Protein AF-A0A917HJR9-F1 (afdb_monomer_lite)

Sequence (71 aa):
MDDALHGLCQPLTVLQCRLAMGELIGGQDAMRTAIAEALVECTRVNLAVSLMREMLQHELQKDRDGQERTR

Foldseek 3Di:
DVVLVVVLVVLVVVLVVLCVQLVVVDDDVSNVVSVVVSVVSVVVNVVSVVVVVVVVVVVVVVVVVVVVVVD

pLDDT: mean 85.9, std 11.13, range [52.28, 96.12]

Radius of gyration: 18.89 Å; chains: 1; bounding box: 35×16×59 Å

Structure (mmCIF, N/CA/C/O backbone):
data_AF-A0A917HJR9-F1
#
_entry.id   AF-A0A917HJR9-F1
#
loop_
_atom_site.group_PDB
_atom_site.id
_atom_site.type_symbol
_atom_site.label_atom_id
_atom_site.label_alt_id
_atom_site.label_comp_id
_atom_site.label_asym_id
_atom_site.label_entity_id
_atom_site.label_seq_id
_atom_site.pdbx_PDB_ins_code
_atom_site.Cartn_x
_atom_site.Cartn_y
_atom_site.Cartn_z
_atom_site.occupancy
_atom_site.B_iso_or_equiv
_atom_site.auth_seq_id
_atom_site.auth_comp_id
_atom_site.auth_asym_id
_atom_site.auth_atom_id
_atom_site.pdbx_PDB_model_num
ATOM 1 N N . MET A 1 1 ? -1.246 -7.978 18.837 1.00 52.28 1 MET A N 1
ATOM 2 C CA . MET A 1 1 ? -0.961 -6.655 18.233 1.00 52.28 1 MET A CA 1
ATOM 3 C C . MET A 1 1 ? 0.254 -6.734 17.311 1.00 52.28 1 MET A C 1
ATOM 5 O O . MET A 1 1 ? 0.198 -6.157 16.233 1.00 52.28 1 MET A O 1
ATOM 9 N N . AS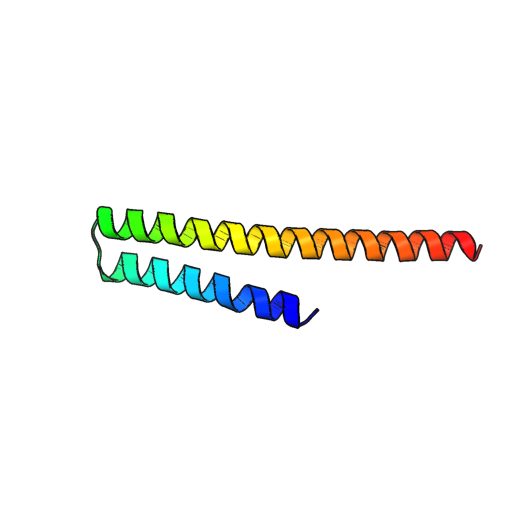P A 1 2 ? 1.272 -7.531 17.663 1.00 60.88 2 ASP A N 1
ATOM 10 C CA . ASP A 1 2 ? 2.417 -7.824 16.785 1.00 60.88 2 ASP A CA 1
ATOM 11 C C . ASP A 1 2 ? 2.036 -8.432 15.433 1.00 60.88 2 ASP A C 1
ATOM 13 O O . ASP A 1 2 ? 2.553 -7.974 14.425 1.00 60.88 2 ASP A O 1
ATOM 17 N N . ASP A 1 3 ? 1.076 -9.360 15.355 1.00 65.94 3 ASP A N 1
ATOM 18 C CA . ASP A 1 3 ? 0.681 -9.953 14.062 1.00 65.94 3 ASP A CA 1
ATOM 19 C C . ASP A 1 3 ? 0.087 -8.933 13.078 1.00 65.94 3 ASP A C 1
ATOM 21 O O . ASP A 1 3 ? 0.270 -9.045 11.867 1.00 65.94 3 ASP A O 1
ATOM 25 N N . ALA A 1 4 ? -0.598 -7.902 13.586 1.00 64.19 4 ALA A N 1
ATOM 26 C CA . ALA A 1 4 ? -1.191 -6.853 12.758 1.00 64.19 4 ALA A CA 1
ATOM 27 C C . ALA A 1 4 ? -0.133 -5.855 12.256 1.00 64.19 4 ALA A C 1
ATOM 29 O O . ALA A 1 4 ? -0.174 -5.443 11.098 1.00 64.19 4 ALA A O 1
ATOM 30 N N . LEU A 1 5 ? 0.844 -5.508 13.102 1.00 64.81 5 LEU A N 1
ATOM 31 C CA . LEU A 1 5 ? 1.987 -4.672 12.718 1.00 64.81 5 LEU A CA 1
ATOM 32 C C . LEU A 1 5 ? 2.948 -5.424 11.787 1.00 64.81 5 LEU A C 1
ATOM 34 O O . LEU A 1 5 ? 3.383 -4.879 10.776 1.00 64.81 5 LEU A O 1
ATOM 38 N N . HIS A 1 6 ? 3.220 -6.697 12.065 1.00 68.94 6 HIS A N 1
ATOM 39 C CA . HIS A 1 6 ? 4.017 -7.566 11.202 1.00 68.94 6 HIS A CA 1
ATOM 40 C C . HIS A 1 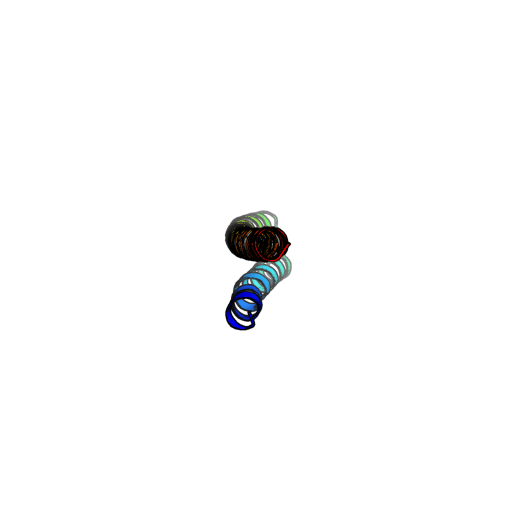6 ? 3.316 -7.803 9.856 1.00 68.94 6 HIS A C 1
ATOM 42 O O . HIS A 1 6 ? 3.950 -7.751 8.801 1.00 68.94 6 HIS A O 1
ATOM 48 N N . GLY A 1 7 ? 1.987 -7.946 9.874 1.00 74.88 7 GLY A N 1
ATOM 49 C CA . GLY A 1 7 ? 1.147 -8.035 8.681 1.00 74.88 7 GLY A CA 1
ATOM 50 C C . GLY A 1 7 ? 1.146 -6.774 7.809 1.00 74.88 7 GLY A C 1
ATOM 51 O O . GLY A 1 7 ? 0.833 -6.866 6.623 1.00 74.88 7 GLY A O 1
ATOM 52 N N . LEU A 1 8 ? 1.539 -5.613 8.349 1.00 80.06 8 LEU A N 1
ATOM 53 C CA . LEU A 1 8 ? 1.713 -4.367 7.593 1.00 80.06 8 LEU A CA 1
ATOM 54 C C . LEU A 1 8 ? 3.095 -4.224 6.949 1.00 80.06 8 LEU A C 1
ATOM 56 O O . LEU A 1 8 ? 3.209 -3.575 5.908 1.00 80.06 8 LEU A O 1
ATOM 60 N N . CYS A 1 9 ? 4.138 -4.827 7.520 1.00 84.50 9 CYS A N 1
ATOM 61 C CA . CYS A 1 9 ? 5.486 -4.752 6.954 1.00 84.50 9 CYS A CA 1
ATOM 62 C C . CYS A 1 9 ? 5.530 -5.337 5.537 1.00 84.50 9 CYS A C 1
ATOM 64 O O . CYS A 1 9 ? 6.110 -4.735 4.640 1.00 84.50 9 CYS A O 1
ATOM 66 N N . GLN A 1 10 ? 4.852 -6.464 5.307 1.00 86.25 10 GLN A N 1
ATOM 67 C CA . GLN A 1 10 ? 4.824 -7.122 4.001 1.00 86.25 10 GLN A CA 1
ATOM 68 C C . GLN A 1 10 ? 4.249 -6.239 2.869 1.00 86.25 10 GLN A C 1
ATOM 70 O O . GLN A 1 10 ? 4.956 -6.044 1.880 1.00 86.25 10 GLN A O 1
ATOM 75 N N . PRO A 1 11 ? 3.020 -5.684 2.949 1.00 87.25 11 PRO A N 1
ATOM 76 C CA . PRO A 1 11 ? 2.489 -4.825 1.888 1.00 87.25 11 PRO A CA 1
ATOM 77 C C . PRO A 1 11 ? 3.298 -3.533 1.714 1.00 87.25 11 PRO A C 1
ATOM 79 O O . PRO A 1 11 ? 3.454 -3.070 0.587 1.00 87.25 11 PRO A O 1
ATOM 82 N N . LEU A 1 12 ? 3.875 -2.981 2.790 1.00 88.56 12 LEU A N 1
ATOM 83 C CA . LEU A 1 12 ? 4.761 -1.815 2.699 1.00 88.56 12 LEU A CA 1
ATOM 84 C C . LEU A 1 12 ? 6.045 -2.129 1.924 1.00 88.56 12 LEU A C 1
ATOM 86 O O . LEU A 1 12 ? 6.421 -1.370 1.031 1.00 88.56 12 LEU A O 1
ATOM 90 N N . THR A 1 13 ? 6.690 -3.261 2.209 1.00 90.38 13 THR A N 1
ATOM 91 C CA . THR A 1 13 ? 7.875 -3.703 1.465 1.00 90.38 13 THR A CA 1
ATOM 92 C C . THR A 1 13 ? 7.539 -3.975 0.000 1.00 90.38 13 THR A C 1
ATOM 94 O O . THR A 1 13 ? 8.261 -3.520 -0.882 1.00 90.38 13 THR A O 1
ATOM 97 N N . VAL A 1 14 ? 6.423 -4.655 -0.288 1.00 91.88 14 VAL A N 1
ATOM 98 C CA . VAL A 1 14 ? 5.995 -4.932 -1.672 1.00 91.88 14 VAL A CA 1
ATOM 99 C C . VAL A 1 14 ? 5.745 -3.634 -2.442 1.00 91.88 14 VAL A C 1
ATOM 101 O O . VAL A 1 14 ? 6.196 -3.501 -3.580 1.00 91.88 14 VAL A O 1
ATOM 104 N N . LEU A 1 15 ? 5.080 -2.659 -1.819 1.00 92.75 15 LEU A N 1
ATOM 105 C CA . LEU A 1 15 ? 4.856 -1.335 -2.396 1.00 92.75 15 LEU A CA 1
ATOM 106 C C . LEU A 1 15 ? 6.177 -0.648 -2.753 1.00 92.75 15 LEU A C 1
ATOM 108 O O . LEU A 1 15 ? 6.342 -0.183 -3.881 1.00 92.75 15 LEU A O 1
ATOM 112 N N . GLN A 1 16 ? 7.122 -0.604 -1.811 1.00 92.62 16 GLN A N 1
ATOM 113 C CA . GLN A 1 16 ? 8.424 0.032 -2.020 1.00 92.62 16 GLN A CA 1
ATOM 114 C C . GLN A 1 16 ? 9.207 -0.643 -3.149 1.00 92.62 16 GLN A C 1
ATOM 116 O O . GLN A 1 16 ? 9.738 0.042 -4.022 1.00 92.62 16 GLN A O 1
ATOM 121 N N . CYS A 1 17 ? 9.229 -1.978 -3.180 1.00 94.69 17 CYS A N 1
ATOM 122 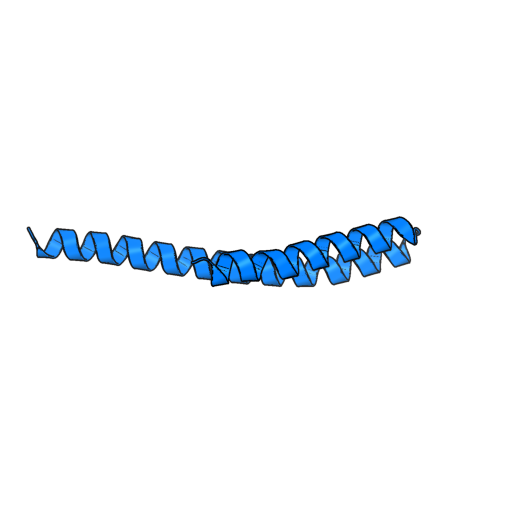C CA . CYS A 1 17 ? 9.909 -2.732 -4.228 1.00 94.69 17 CYS A CA 1
ATOM 123 C C . CYS A 1 17 ? 9.307 -2.477 -5.616 1.00 94.69 17 CYS A C 1
ATOM 125 O O . CYS A 1 17 ? 10.054 -2.302 -6.575 1.00 94.69 17 CYS A O 1
ATOM 127 N N . ARG A 1 18 ? 7.974 -2.421 -5.736 1.00 93.12 18 ARG A N 1
ATOM 128 C CA . ARG A 1 18 ? 7.292 -2.154 -7.014 1.00 93.12 18 ARG A CA 1
ATOM 129 C C . ARG A 1 18 ? 7.634 -0.782 -7.577 1.00 93.12 18 ARG A C 1
ATOM 131 O O . ARG A 1 18 ? 7.962 -0.670 -8.755 1.00 93.12 18 ARG A O 1
ATOM 138 N N . LEU A 1 19 ? 7.607 0.247 -6.733 1.00 94.62 19 LEU A N 1
ATOM 139 C CA . LEU A 1 19 ? 7.970 1.602 -7.147 1.00 94.62 19 LEU A CA 1
ATOM 140 C C . LEU A 1 19 ? 9.450 1.698 -7.537 1.00 94.62 19 LEU A C 1
ATOM 142 O O . LEU A 1 19 ? 9.751 2.230 -8.602 1.00 94.62 19 LEU A O 1
ATOM 146 N N . ALA A 1 20 ? 10.351 1.113 -6.741 1.00 95.31 20 ALA A N 1
ATOM 147 C CA . ALA A 1 20 ? 11.780 1.079 -7.053 1.00 95.31 20 ALA A CA 1
ATOM 148 C C . ALA A 1 20 ? 12.070 0.350 -8.377 1.00 95.31 20 ALA A C 1
ATOM 150 O O . ALA A 1 20 ? 12.919 0.783 -9.151 1.00 95.31 20 ALA A O 1
ATOM 151 N N . MET A 1 21 ? 11.339 -0.730 -8.676 1.00 92.81 21 MET A N 1
ATOM 152 C CA . MET A 1 21 ? 11.449 -1.435 -9.956 1.00 92.81 21 MET A CA 1
ATOM 153 C C . MET A 1 21 ? 10.943 -0.598 -11.133 1.00 92.81 21 MET A C 1
ATOM 155 O O . MET A 1 21 ? 11.583 -0.590 -12.182 1.00 92.81 21 MET A O 1
ATOM 159 N N . GLY A 1 22 ? 9.828 0.120 -10.976 1.00 93.62 22 GLY A N 1
ATOM 160 C CA . GLY A 1 22 ? 9.332 1.042 -12.001 1.00 93.62 22 GLY A CA 1
ATOM 161 C C . GLY A 1 22 ? 10.323 2.164 -12.309 1.00 93.62 22 GLY A C 1
ATOM 162 O O . GLY A 1 22 ? 10.559 2.474 -13.475 1.00 93.62 22 GLY A O 1
ATOM 163 N N . GLU A 1 23 ? 10.944 2.724 -11.270 1.00 94.00 23 GLU A N 1
ATOM 164 C CA . GLU A 1 23 ? 11.995 3.736 -11.398 1.00 94.00 23 GLU A CA 1
ATOM 165 C C . GLU A 1 23 ? 13.251 3.177 -12.081 1.00 94.00 23 GLU A C 1
ATOM 167 O O . GLU A 1 23 ? 13.782 3.809 -12.992 1.00 94.00 23 GLU A O 1
ATOM 172 N N . LEU A 1 24 ? 13.685 1.970 -11.696 1.00 95.38 24 LEU A N 1
ATOM 173 C CA . LEU A 1 24 ? 14.856 1.301 -12.267 1.00 95.38 24 LEU A CA 1
ATOM 174 C C . LEU A 1 24 ? 14.677 0.962 -13.754 1.00 95.38 24 LEU A C 1
ATOM 176 O O . LEU A 1 24 ? 15.607 1.147 -14.536 1.00 95.38 24 LEU A O 1
ATOM 180 N N . ILE A 1 25 ? 13.507 0.443 -14.140 1.00 95.25 25 ILE A N 1
ATOM 181 C CA . ILE A 1 25 ? 13.183 0.147 -15.545 1.00 95.25 25 ILE A CA 1
ATOM 182 C C . ILE A 1 25 ? 13.097 1.453 -16.343 1.00 95.25 25 ILE A C 1
ATOM 184 O O . ILE A 1 25 ? 13.588 1.528 -17.470 1.00 95.25 25 ILE A O 1
ATOM 188 N N . GLY A 1 26 ? 12.499 2.484 -15.743 1.00 91.50 26 GLY A N 1
ATOM 189 C CA . GLY A 1 26 ? 12.341 3.795 -16.347 1.00 91.50 26 GLY A CA 1
ATOM 190 C C . GLY A 1 26 ? 11.286 3.837 -17.457 1.00 91.50 26 GLY A C 1
ATOM 191 O O . GLY A 1 26 ? 10.761 2.829 -17.930 1.00 91.50 26 GLY A O 1
ATOM 192 N N . GLY A 1 27 ? 10.960 5.054 -17.885 1.00 95.50 27 GLY A N 1
ATOM 193 C CA . GLY A 1 27 ? 9.925 5.292 -18.887 1.00 95.50 27 GLY A CA 1
ATOM 194 C C . GLY A 1 27 ? 8.512 5.381 -18.304 1.00 95.50 27 GLY A C 1
ATOM 195 O O . GLY A 1 27 ? 8.209 4.925 -17.201 1.00 95.50 27 GLY A O 1
ATOM 196 N N . GLN A 1 28 ? 7.629 6.030 -19.062 1.00 94.12 28 GLN A N 1
ATOM 197 C CA . GLN A 1 28 ? 6.299 6.395 -18.581 1.00 94.12 28 GLN A CA 1
ATOM 198 C C . GLN A 1 28 ? 5.410 5.173 -18.314 1.00 94.12 28 GLN A C 1
ATOM 200 O O . GLN A 1 28 ? 4.682 5.158 -17.321 1.00 94.12 28 GLN A O 1
ATOM 205 N N . ASP A 1 29 ? 5.483 4.151 -19.165 1.00 95.31 29 ASP A N 1
ATOM 206 C CA . ASP A 1 29 ? 4.638 2.960 -19.044 1.00 95.31 29 ASP A CA 1
ATOM 207 C C . ASP A 1 29 ? 5.049 2.082 -17.859 1.00 95.31 29 ASP A C 1
ATOM 209 O O . ASP A 1 29 ? 4.188 1.643 -17.096 1.00 95.31 29 ASP A O 1
ATOM 213 N N . ALA A 1 30 ? 6.355 1.903 -17.628 1.00 93.38 30 ALA A N 1
ATOM 214 C CA . ALA A 1 30 ? 6.857 1.168 -16.466 1.00 93.38 30 ALA A CA 1
ATOM 215 C C . ALA A 1 30 ? 6.445 1.847 -15.152 1.00 93.38 30 ALA A C 1
ATOM 217 O O . ALA A 1 30 ? 5.979 1.180 -14.228 1.00 93.38 30 ALA A O 1
ATOM 218 N N . MET A 1 31 ? 6.528 3.181 -15.094 1.00 95.06 31 MET A N 1
ATOM 219 C CA . MET A 1 31 ? 6.101 3.942 -13.921 1.00 95.06 31 MET A CA 1
ATOM 220 C C . MET A 1 31 ? 4.580 3.882 -13.714 1.00 95.06 31 MET A C 1
ATOM 222 O O . MET A 1 31 ? 4.122 3.739 -12.582 1.00 95.06 31 MET A O 1
ATOM 226 N N . ARG A 1 32 ? 3.773 3.935 -14.786 1.00 96.12 32 ARG A N 1
ATOM 227 C CA . ARG A 1 32 ? 2.309 3.766 -14.689 1.00 96.12 32 ARG A CA 1
ATOM 228 C C . ARG A 1 32 ? 1.934 2.397 -14.127 1.00 96.12 32 ARG A C 1
ATOM 230 O O . ARG A 1 32 ? 1.082 2.337 -13.241 1.00 96.12 32 ARG A O 1
ATOM 237 N N . THR A 1 33 ? 2.573 1.330 -14.601 1.00 95.19 33 THR A N 1
ATOM 238 C CA . THR A 1 33 ? 2.354 -0.026 -14.081 1.00 95.19 33 THR A CA 1
ATOM 239 C C . THR A 1 33 ? 2.772 -0.125 -12.616 1.00 95.19 33 THR A C 1
ATOM 241 O O . THR A 1 33 ? 1.974 -0.556 -11.788 1.00 95.19 33 THR A O 1
ATOM 244 N N . ALA A 1 34 ? 3.964 0.363 -12.264 1.00 95.38 34 ALA A N 1
ATOM 245 C CA . ALA A 1 34 ? 4.445 0.356 -10.884 1.00 95.38 34 ALA A CA 1
ATOM 246 C C . ALA A 1 34 ? 3.509 1.115 -9.928 1.00 95.38 34 ALA A C 1
ATOM 248 O O . ALA A 1 34 ? 3.219 0.630 -8.835 1.00 95.38 34 ALA A O 1
ATOM 249 N N . ILE A 1 35 ? 2.979 2.269 -10.347 1.00 94.81 35 ILE A N 1
ATOM 250 C CA . ILE A 1 35 ? 1.993 3.036 -9.572 1.00 94.81 35 ILE A CA 1
ATOM 251 C C . ILE A 1 35 ? 0.689 2.249 -9.413 1.00 94.81 35 ILE A C 1
ATOM 253 O O . ILE A 1 35 ? 0.164 2.166 -8.303 1.00 94.81 35 ILE A O 1
ATOM 257 N N . ALA A 1 36 ? 0.161 1.663 -10.491 1.00 95.69 36 ALA A N 1
ATOM 258 C CA . ALA A 1 36 ? -1.074 0.884 -10.432 1.00 95.69 36 ALA A CA 1
ATOM 259 C C . ALA A 1 36 ? -0.949 -0.294 -9.453 1.00 95.69 36 ALA A C 1
ATOM 261 O O . ALA A 1 36 ? -1.826 -0.504 -8.615 1.00 95.69 36 ALA A O 1
ATOM 262 N N . GLU A 1 37 ? 0.171 -1.015 -9.497 1.00 93.25 37 GLU A N 1
ATOM 263 C CA . GLU A 1 37 ? 0.437 -2.118 -8.579 1.00 93.25 37 GLU A CA 1
ATOM 264 C C . GLU A 1 37 ? 0.710 -1.653 -7.136 1.00 93.25 37 GLU A C 1
ATOM 266 O O . GLU A 1 37 ? 0.347 -2.346 -6.183 1.00 93.25 37 GLU A O 1
ATOM 271 N N . ALA A 1 38 ? 1.328 -0.485 -6.941 1.00 93.62 38 ALA A N 1
ATOM 272 C CA . ALA A 1 38 ? 1.545 0.104 -5.619 1.00 93.62 38 ALA A CA 1
ATOM 273 C C . ALA A 1 38 ? 0.227 0.540 -4.953 1.00 93.62 38 ALA A C 1
ATOM 275 O O . ALA A 1 38 ? 0.048 0.348 -3.750 1.00 93.62 38 ALA A O 1
ATOM 276 N N . LEU A 1 39 ? -0.731 1.065 -5.726 1.00 95.00 39 LEU A N 1
ATOM 277 C CA . LEU A 1 39 ? -2.050 1.471 -5.219 1.00 95.00 39 LEU A CA 1
ATOM 278 C C . LEU A 1 39 ? -2.852 0.298 -4.634 1.00 95.00 39 LEU A C 1
ATOM 280 O O . LEU A 1 39 ? -3.608 0.477 -3.672 1.00 95.00 39 LEU A O 1
ATOM 284 N N . VAL A 1 40 ? -2.664 -0.912 -5.167 1.00 93.75 40 VAL A N 1
ATOM 285 C CA . VAL A 1 40 ? -3.259 -2.131 -4.600 1.00 93.75 40 VAL A CA 1
ATOM 286 C C . VAL A 1 40 ? -2.732 -2.374 -3.185 1.00 93.75 40 VAL A C 1
ATOM 288 O O . VAL A 1 40 ? -3.520 -2.596 -2.265 1.00 93.75 40 VAL A O 1
ATOM 291 N N . GLU A 1 41 ? -1.420 -2.256 -2.969 1.00 92.06 41 GLU A N 1
ATOM 292 C CA . GLU A 1 41 ? -0.836 -2.423 -1.633 1.00 92.06 41 GLU A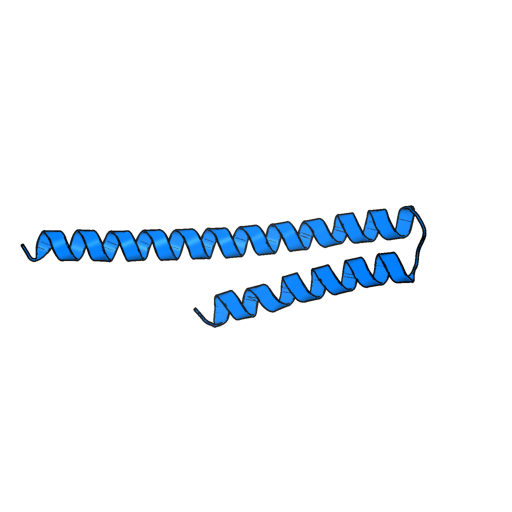 CA 1
ATOM 293 C C . GLU A 1 41 ? -1.237 -1.288 -0.680 1.00 92.06 41 GLU A C 1
ATOM 295 O O . GLU A 1 41 ? -1.548 -1.562 0.479 1.00 92.06 41 GLU A O 1
ATOM 300 N N . CYS A 1 42 ? -1.352 -0.041 -1.161 1.00 92.56 42 CYS A N 1
ATOM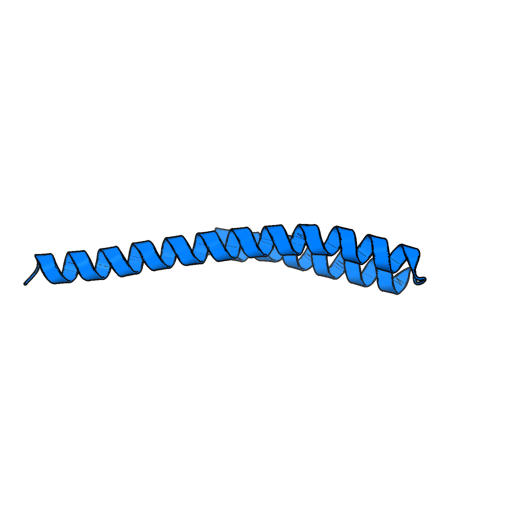 301 C CA . CYS A 1 42 ? -1.914 1.066 -0.371 1.00 92.56 42 CYS A CA 1
ATOM 302 C C . CYS A 1 42 ? -3.311 0.729 0.164 1.00 92.56 42 CYS A C 1
ATOM 304 O O . CYS A 1 42 ? -3.622 0.990 1.326 1.00 92.56 42 CYS A O 1
ATOM 306 N N . THR A 1 43 ? -4.156 0.124 -0.673 1.00 92.44 43 THR A N 1
ATOM 307 C CA . THR A 1 43 ? -5.509 -0.285 -0.274 1.00 92.44 43 THR A CA 1
ATOM 308 C C . THR A 1 43 ? -5.459 -1.340 0.831 1.00 92.44 43 THR A C 1
ATOM 310 O O . THR A 1 43 ? -6.184 -1.233 1.820 1.00 92.44 43 THR A O 1
ATOM 313 N N . ARG A 1 44 ? -4.556 -2.323 0.717 1.00 89.56 44 ARG A N 1
ATOM 314 C CA . ARG A 1 44 ? -4.359 -3.362 1.742 1.00 89.56 44 ARG A CA 1
ATOM 315 C C . ARG A 1 44 ? -3.883 -2.772 3.071 1.00 89.56 44 ARG A C 1
ATOM 317 O O . ARG A 1 44 ? -4.416 -3.138 4.117 1.00 89.56 44 ARG A O 1
ATOM 324 N N . VAL A 1 45 ? -2.948 -1.821 3.034 1.00 90.62 45 VAL A N 1
ATOM 325 C CA . VAL A 1 45 ? -2.480 -1.097 4.229 1.00 90.62 45 VAL A CA 1
ATOM 326 C C . VAL A 1 45 ? -3.623 -0.311 4.875 1.00 90.62 45 VAL A C 1
ATOM 328 O O . VAL A 1 45 ? -3.838 -0.427 6.081 1.00 90.62 45 VAL A O 1
ATOM 331 N N . ASN A 1 46 ? -4.407 0.435 4.092 1.00 89.12 46 ASN A N 1
ATOM 332 C CA . ASN A 1 46 ? -5.530 1.227 4.606 1.00 89.12 46 ASN A CA 1
ATOM 333 C C . ASN A 1 46 ? -6.612 0.369 5.278 1.00 89.12 46 ASN A C 1
ATOM 335 O O . ASN A 1 46 ? -7.188 0.785 6.289 1.00 89.12 46 ASN A O 1
ATOM 339 N N . LEU A 1 47 ? -6.876 -0.826 4.744 1.00 89.12 47 LEU A N 1
ATOM 340 C CA . LEU A 1 47 ? -7.799 -1.787 5.350 1.00 89.12 47 LEU A CA 1
ATOM 341 C C . LEU A 1 47 ? -7.277 -2.277 6.702 1.00 89.12 47 LEU A C 1
ATOM 343 O O . LEU A 1 47 ? -7.993 -2.193 7.697 1.00 89.12 47 LEU A O 1
ATOM 347 N N . ALA A 1 48 ? -6.018 -2.712 6.763 1.00 87.81 48 ALA A N 1
ATOM 348 C CA . ALA A 1 48 ? -5.406 -3.163 8.010 1.00 87.81 48 ALA A CA 1
ATOM 349 C C . ALA A 1 48 ? -5.381 -2.053 9.079 1.00 87.81 48 ALA A C 1
ATOM 351 O O . ALA A 1 48 ? -5.748 -2.297 10.229 1.00 87.81 48 ALA A O 1
ATOM 352 N N . VAL A 1 49 ? -5.035 -0.815 8.705 1.00 88.00 49 VAL A N 1
ATOM 353 C CA . VAL A 1 49 ? -5.082 0.350 9.610 1.00 88.00 49 VAL A CA 1
ATOM 354 C C . VAL A 1 49 ? -6.504 0.634 10.096 1.00 88.00 49 VAL A C 1
ATOM 356 O O . VAL A 1 49 ? -6.697 0.965 11.266 1.00 88.00 49 VAL A O 1
ATOM 359 N N . SER A 1 50 ? -7.508 0.499 9.230 1.00 88.31 50 SER A N 1
ATOM 360 C CA . SER A 1 50 ? -8.905 0.721 9.619 1.00 88.31 50 SER A CA 1
ATOM 361 C C . SER A 1 50 ? -9.392 -0.324 10.620 1.00 88.31 50 SER A C 1
ATOM 363 O O . SER A 1 50 ? -9.971 0.058 11.632 1.00 88.31 50 SER A O 1
ATOM 365 N N . LEU A 1 51 ? -9.046 -1.598 10.419 1.00 88.12 51 LEU A N 1
ATOM 366 C CA . LEU A 1 51 ? -9.338 -2.666 11.379 1.00 88.12 51 LEU A CA 1
ATOM 367 C C . LEU A 1 51 ? -8.666 -2.414 12.734 1.00 88.12 51 LEU A C 1
ATOM 369 O O . LEU A 1 51 ? -9.308 -2.522 13.775 1.00 88.12 51 LEU A O 1
ATOM 373 N N . MET A 1 52 ? -7.391 -2.014 12.742 1.00 87.38 52 MET A N 1
ATOM 374 C CA . MET A 1 52 ? -6.700 -1.669 13.990 1.00 87.38 52 MET A CA 1
ATOM 375 C C . MET A 1 52 ? -7.359 -0.485 14.706 1.00 87.38 52 MET A C 1
ATOM 377 O O . MET A 1 52 ? -7.489 -0.499 15.929 1.00 87.38 52 MET A O 1
ATOM 381 N N . ARG A 1 53 ? -7.814 0.527 13.956 1.00 88.31 53 ARG A N 1
ATOM 382 C CA . ARG A 1 53 ? -8.546 1.669 14.515 1.00 88.31 53 ARG A CA 1
ATOM 383 C C . ARG A 1 53 ? -9.877 1.239 15.135 1.00 88.31 53 ARG A C 1
ATOM 385 O O . ARG A 1 53 ? -10.187 1.695 16.230 1.00 88.31 53 ARG A O 1
ATOM 392 N N . GLU A 1 54 ? -10.628 0.360 14.478 1.00 89.50 54 GLU A N 1
ATOM 393 C CA . GLU A 1 54 ? -11.885 -0.191 15.004 1.00 89.50 54 GLU A CA 1
ATOM 394 C C . GLU A 1 54 ? -11.658 -1.007 16.283 1.00 89.50 54 GLU A C 1
ATOM 396 O O . GLU A 1 54 ? -12.365 -0.814 17.272 1.00 89.50 54 GLU A O 1
ATOM 401 N N . MET A 1 55 ? -10.626 -1.857 16.308 1.00 88.50 55 MET A N 1
ATOM 402 C CA . MET A 1 55 ? -10.251 -2.623 17.501 1.00 88.50 55 MET A CA 1
ATOM 403 C C . MET A 1 55 ? -9.906 -1.707 18.680 1.00 88.50 55 MET A C 1
ATOM 405 O O . MET A 1 55 ? -10.390 -1.928 19.788 1.00 88.50 55 MET A O 1
ATOM 409 N N . LEU A 1 56 ? -9.113 -0.657 18.441 1.00 88.75 56 LEU A N 1
ATOM 410 C CA . LEU A 1 56 ? -8.763 0.333 19.463 1.00 88.75 56 LEU A CA 1
ATOM 411 C C . LEU A 1 56 ? -9.993 1.092 19.969 1.00 88.75 56 LEU A C 1
ATOM 413 O O . LEU A 1 56 ? -10.138 1.284 21.172 1.00 88.75 56 LEU A O 1
ATOM 417 N N . GLN A 1 57 ? -10.893 1.510 19.076 1.00 91.06 57 GLN A N 1
ATOM 418 C CA . GLN A 1 57 ? -12.130 2.196 19.461 1.00 91.06 57 GLN A CA 1
ATOM 419 C C . GLN A 1 57 ? -13.031 1.310 20.323 1.00 91.06 57 GLN A C 1
ATOM 421 O O . GLN A 1 57 ? -13.580 1.780 21.318 1.00 91.06 57 GLN A O 1
ATOM 426 N N . HIS A 1 58 ? -13.162 0.033 19.967 1.00 87.88 58 HIS A N 1
ATOM 427 C CA . HIS A 1 58 ? -13.960 -0.919 20.728 1.00 87.88 58 HIS A CA 1
ATOM 428 C C . HIS A 1 58 ? -13.378 -1.178 22.123 1.00 87.88 58 HIS A C 1
ATOM 430 O O . HIS A 1 58 ? -14.126 -1.232 23.098 1.00 87.88 58 HIS A O 1
ATOM 436 N N . GLU A 1 59 ? -12.053 -1.283 22.241 1.00 88.56 59 GLU A N 1
ATOM 437 C CA . GLU A 1 59 ? -11.401 -1.470 23.539 1.00 88.56 59 GLU A CA 1
ATOM 438 C C . GLU A 1 59 ? -11.524 -0.222 24.426 1.00 88.56 59 GLU A C 1
ATOM 440 O O . GLU A 1 59 ? -11.906 -0.322 25.589 1.00 88.56 59 GLU A O 1
ATOM 445 N N . LEU A 1 60 ? -11.339 0.974 23.855 1.00 89.69 60 LEU A N 1
ATOM 446 C CA . LEU A 1 60 ? -11.551 2.239 24.569 1.00 89.69 60 LEU A CA 1
ATOM 447 C C . LEU A 1 60 ? -13.002 2.418 25.045 1.00 89.69 60 LEU A C 1
ATOM 449 O O . LEU A 1 60 ? -13.232 3.022 26.093 1.00 89.69 60 LEU A O 1
ATOM 453 N N . GLN A 1 61 ? -13.985 1.921 24.286 1.00 85.75 61 GLN A N 1
ATOM 454 C CA . GLN A 1 61 ? -15.389 1.962 24.696 1.00 85.75 61 GLN A CA 1
ATOM 455 C C . GLN A 1 61 ? -15.667 0.989 25.848 1.00 85.75 61 GLN A C 1
ATOM 457 O O . GLN A 1 61 ? -16.323 1.368 26.814 1.00 85.75 61 GLN A O 1
ATOM 462 N N . LYS A 1 62 ? -15.125 -0.234 25.789 1.00 83.19 62 LYS A N 1
ATOM 463 C CA . LYS A 1 62 ? -15.243 -1.210 26.883 1.00 83.19 62 LYS A CA 1
ATOM 464 C C . LYS A 1 62 ? -14.669 -0.691 28.197 1.00 83.19 62 LYS A C 1
ATOM 466 O O . LYS A 1 62 ? -15.299 -0.878 29.236 1.00 83.19 62 LYS A O 1
ATOM 471 N N . ASP A 1 63 ? -13.514 -0.030 28.150 1.00 83.00 63 ASP A N 1
ATOM 472 C CA . ASP A 1 63 ? -12.896 0.565 29.337 1.00 83.00 63 ASP A CA 1
ATOM 473 C C . ASP A 1 63 ? -13.801 1.632 29.970 1.00 83.00 63 ASP A C 1
ATOM 475 O O . ASP A 1 63 ? -13.981 1.650 31.189 1.00 83.00 63 ASP A O 1
ATOM 479 N N . ARG A 1 64 ? -14.443 2.480 29.151 1.00 79.56 64 ARG A N 1
ATOM 480 C CA . ARG A 1 64 ? -15.415 3.479 29.631 1.00 79.56 64 ARG A CA 1
ATOM 481 C C . ARG A 1 64 ? -16.643 2.831 30.266 1.00 79.56 64 ARG A C 1
ATOM 483 O O . ARG A 1 64 ? -17.001 3.185 31.388 1.00 79.56 64 ARG A O 1
ATOM 490 N N . ASP A 1 65 ? -17.241 1.854 29.590 1.00 78.81 65 ASP A N 1
ATOM 491 C CA . ASP A 1 65 ? -18.443 1.166 30.072 1.00 78.81 65 ASP A CA 1
ATOM 492 C C . ASP A 1 65 ? -18.167 0.378 31.369 1.00 78.81 65 ASP A C 1
ATOM 494 O O . ASP A 1 65 ? -19.019 0.294 32.258 1.00 78.81 65 ASP A O 1
ATOM 498 N N . GLY A 1 66 ? -16.965 -0.192 31.514 1.00 74.56 66 GLY A N 1
ATOM 499 C CA . GLY A 1 66 ? -16.519 -0.848 32.746 1.00 74.56 66 GLY A CA 1
ATOM 500 C C . GLY A 1 66 ? -16.330 0.134 33.905 1.00 74.56 66 GLY A C 1
ATOM 501 O O . GLY A 1 66 ? -16.675 -0.172 35.050 1.00 74.56 66 GLY A O 1
ATOM 502 N N . GLN A 1 67 ? -15.844 1.341 33.617 1.00 69.06 67 GLN A N 1
ATOM 503 C CA . GLN A 1 67 ? -15.635 2.386 34.617 1.00 69.06 67 GLN A CA 1
ATOM 504 C C . GLN A 1 67 ? -16.953 3.010 35.111 1.00 69.06 67 GLN A C 1
ATOM 506 O O . GLN A 1 67 ? -17.039 3.393 36.279 1.00 69.06 67 GLN A O 1
ATOM 511 N N . GLU A 1 68 ? -17.989 3.060 34.269 1.00 66.62 68 GLU A N 1
ATOM 512 C CA . GLU A 1 68 ? -19.341 3.496 34.652 1.00 66.62 68 GLU A CA 1
ATOM 513 C C . GLU A 1 68 ? -20.101 2.449 35.477 1.00 66.62 68 GLU A C 1
ATOM 515 O O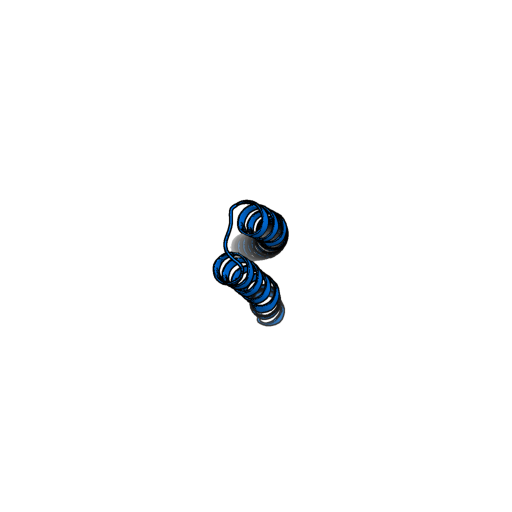 . GLU A 1 68 ? -20.837 2.818 36.383 1.00 66.62 68 GLU A O 1
ATOM 520 N N . ARG A 1 69 ? -19.893 1.146 35.235 1.00 62.47 69 ARG A N 1
ATOM 521 C CA . ARG A 1 69 ? -20.530 0.064 36.022 1.00 62.47 69 ARG A CA 1
ATOM 522 C C . ARG A 1 69 ? -19.939 -0.144 37.417 1.00 62.47 69 ARG A C 1
ATOM 524 O O . ARG A 1 69 ? -20.533 -0.856 38.222 1.00 62.47 69 ARG A O 1
ATOM 531 N N . THR A 1 70 ? -18.761 0.417 37.679 1.00 61.97 70 THR A N 1
ATOM 532 C CA . THR A 1 70 ? -18.046 0.282 38.962 1.00 61.97 70 THR A CA 1
ATOM 533 C C . THR A 1 70 ? -18.225 1.522 39.858 1.00 61.97 70 THR A C 1
ATOM 535 O O . THR A 1 70 ? -17.647 1.587 40.943 1.00 61.97 70 THR A O 1
ATOM 538 N N . ARG A 1 71 ? -19.007 2.514 39.410 1.00 53.69 71 ARG A N 1
ATOM 539 C CA . ARG A 1 71 ? -19.424 3.699 40.174 1.00 53.69 71 ARG A CA 1
ATOM 540 C C . ARG A 1 71 ? -20.878 3.581 40.604 1.00 53.69 71 ARG A C 1
ATOM 542 O O . ARG A 1 71 ? -21.178 4.124 41.688 1.00 53.69 71 ARG A O 1
#

Organism: NCBI:txid1560005

Secondary structure (DSSP, 8-state):
-HHHHHHHHHHHHHHHHHHHHHHHH-SHHHHHHHHHHHHHHHHHHHHHHHHHHHHHHHHHHHHHHHHHHT-